Protein AF-A0AAU3KIN6-F1 (afdb_monomer_lite)

Sequence (83 aa):
MLLDRSGSMQSIKTDTEGGFDAYIDQQREVPKRIEVTLAQFDTEYELVYANRPLAQVPPLRLRAPGHDSAVRRGGAIDHRCGE

Structure (mmCIF, N/CA/C/O backbone):
data_AF-A0AAU3KIN6-F1
#
_entry.id   AF-A0AAU3KIN6-F1
#
loop_
_atom_site.group_PDB
_atom_site.id
_atom_site.type_symbol
_atom_site.label_atom_id
_atom_site.label_alt_id
_atom_site.label_comp_id
_atom_site.label_asym_id
_atom_site.label_entity_id
_atom_site.label_seq_id
_atom_site.pdbx_PDB_ins_code
_atom_site.Cartn_x
_atom_site.Cartn_y
_atom_site.Cartn_z
_atom_site.occupancy
_atom_site.B_iso_or_equiv
_atom_site.auth_seq_id
_atom_site.auth_comp_id
_atom_site.auth_asym_id
_atom_site.auth_atom_id
_atom_site.pdbx_PDB_model_num
ATOM 1 N N . MET A 1 1 ? -4.843 4.847 -2.604 1.00 86.88 1 MET A N 1
ATOM 2 C CA . MET A 1 1 ? -3.377 4.833 -2.430 1.00 86.88 1 MET A CA 1
ATOM 3 C C . MET A 1 1 ? -2.730 4.566 -3.776 1.00 86.88 1 MET A C 1
ATOM 5 O O . MET A 1 1 ? -3.252 3.750 -4.528 1.00 86.88 1 MET A O 1
ATOM 9 N N . LEU A 1 2 ? -1.646 5.271 -4.084 1.00 89.56 2 LEU A N 1
ATOM 10 C CA . LEU A 1 2 ? -0.868 5.104 -5.310 1.00 89.56 2 LEU A CA 1
ATOM 11 C C . LEU A 1 2 ? 0.569 4.777 -4.897 1.00 89.56 2 LEU A C 1
ATOM 13 O O . LEU A 1 2 ? 1.149 5.542 -4.132 1.00 89.56 2 LEU A O 1
ATOM 17 N N . LEU A 1 3 ? 1.102 3.641 -5.341 1.00 89.19 3 LEU A N 1
ATOM 18 C CA . LEU A 1 3 ? 2.424 3.153 -4.948 1.00 89.19 3 LEU A CA 1
ATOM 19 C C . LEU A 1 3 ? 3.343 3.028 -6.157 1.00 89.19 3 LEU A C 1
ATOM 21 O O . LEU A 1 3 ? 2.968 2.426 -7.160 1.00 89.19 3 LEU A O 1
ATOM 25 N N . ASP A 1 4 ? 4.554 3.559 -6.032 1.00 85.19 4 ASP A N 1
ATOM 26 C CA . ASP A 1 4 ? 5.616 3.316 -7.002 1.00 85.19 4 ASP A CA 1
ATOM 27 C C . ASP A 1 4 ? 6.179 1.901 -6.793 1.00 85.19 4 ASP A C 1
ATOM 29 O O . ASP A 1 4 ? 6.405 1.473 -5.658 1.00 85.19 4 ASP A O 1
ATOM 33 N N . ARG A 1 5 ? 6.382 1.159 -7.884 1.00 81.81 5 ARG A N 1
ATOM 34 C CA . ARG A 1 5 ? 7.045 -0.156 -7.876 1.00 81.81 5 ARG A CA 1
ATOM 35 C C . ARG A 1 5 ? 8.349 -0.150 -8.673 1.00 81.81 5 ARG A C 1
ATOM 37 O O . ARG A 1 5 ? 8.844 -1.213 -9.044 1.00 81.81 5 ARG A O 1
ATOM 44 N N . SER A 1 6 ? 8.903 1.026 -8.971 1.00 79.19 6 SER A N 1
ATOM 45 C CA . SER A 1 6 ? 10.136 1.134 -9.741 1.00 79.19 6 SER A CA 1
ATOM 46 C C . SER A 1 6 ? 11.323 0.538 -8.972 1.00 79.19 6 SER A C 1
ATOM 48 O O . SER A 1 6 ? 11.276 0.303 -7.763 1.00 79.19 6 SER A O 1
ATOM 50 N N . GLY A 1 7 ? 12.425 0.267 -9.674 1.00 74.75 7 GLY A N 1
ATOM 51 C CA . GLY A 1 7 ? 13.605 -0.367 -9.075 1.00 74.75 7 GLY A CA 1
ATOM 52 C C . GLY A 1 7 ? 14.196 0.397 -7.879 1.00 74.75 7 GLY A C 1
ATOM 53 O O . GLY A 1 7 ? 14.826 -0.221 -7.025 1.00 74.75 7 GLY A O 1
ATOM 54 N N . SER A 1 8 ? 13.960 1.709 -7.771 1.00 74.06 8 SER A N 1
ATOM 55 C CA . SER A 1 8 ? 14.407 2.528 -6.635 1.00 74.06 8 SER A CA 1
ATOM 56 C C . SER A 1 8 ? 13.671 2.194 -5.330 1.00 74.06 8 SER A C 1
ATOM 58 O O . SER A 1 8 ? 14.252 2.321 -4.252 1.00 74.06 8 SER A O 1
ATOM 60 N N . MET A 1 9 ? 12.437 1.687 -5.414 1.00 81.06 9 MET A N 1
ATOM 61 C CA . MET A 1 9 ? 11.625 1.302 -4.256 1.00 81.06 9 MET A CA 1
ATOM 62 C C .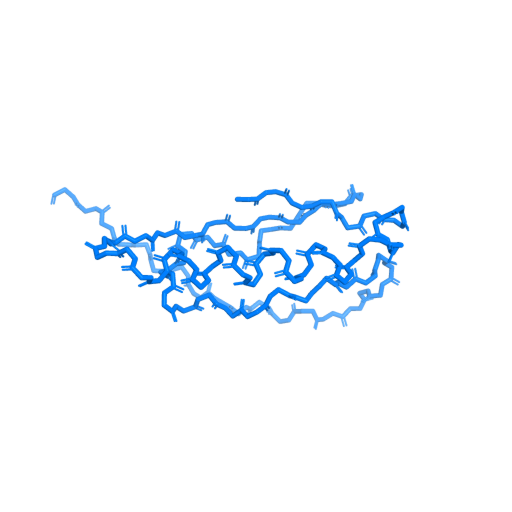 MET A 1 9 ? 12.090 0.002 -3.597 1.00 81.06 9 MET A C 1
ATOM 64 O O . MET A 1 9 ? 11.681 -0.287 -2.476 1.00 81.06 9 MET A O 1
ATOM 68 N N . GLN A 1 10 ? 12.966 -0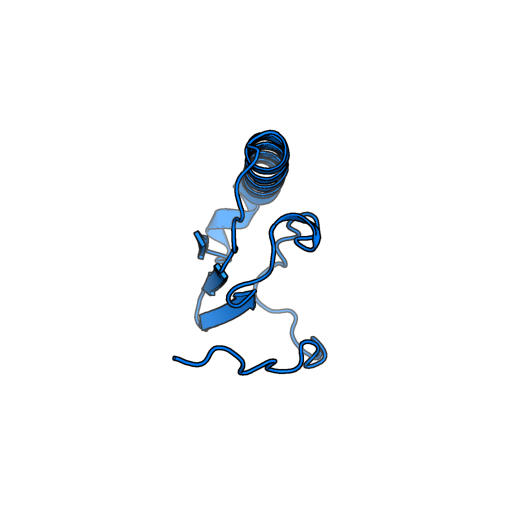.781 -4.239 1.00 75.88 10 GLN A N 1
ATOM 69 C CA . GLN A 1 10 ? 13.443 -2.062 -3.698 1.00 75.88 10 GLN A CA 1
ATOM 70 C C . GLN A 1 10 ? 14.063 -1.921 -2.306 1.00 75.88 10 GLN A C 1
ATOM 72 O O . GLN A 1 10 ? 13.786 -2.730 -1.422 1.00 75.88 10 GLN A O 1
ATOM 77 N N . SER A 1 11 ? 14.852 -0.867 -2.091 1.00 82.00 11 SER A N 1
ATOM 78 C CA . SER A 1 11 ? 15.538 -0.622 -0.819 1.00 82.00 11 SER A CA 1
ATOM 79 C C . SER A 1 11 ? 14.585 -0.276 0.329 1.00 82.00 11 SER A C 1
ATOM 81 O O . SER A 1 11 ? 14.942 -0.476 1.486 1.00 82.00 11 SER A O 1
ATOM 83 N N . ILE A 1 12 ? 13.380 0.223 0.025 1.00 84.31 12 ILE A N 1
ATOM 84 C CA . ILE A 1 12 ? 12.363 0.626 1.015 1.00 84.31 12 ILE A CA 1
ATOM 85 C C . ILE A 1 12 ? 11.088 -0.217 0.931 1.00 84.31 12 ILE A C 1
ATOM 87 O O . ILE A 1 12 ? 10.060 0.115 1.524 1.00 84.31 12 ILE A O 1
ATOM 91 N N . LYS A 1 13 ? 11.150 -1.329 0.196 1.00 85.94 13 LY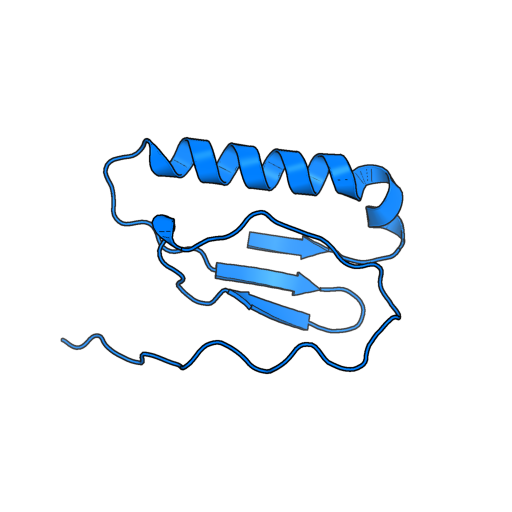S A N 1
ATOM 92 C CA . LYS A 1 13 ? 10.017 -2.213 -0.050 1.00 85.94 13 LYS A CA 1
ATOM 93 C C . LYS A 1 13 ? 9.384 -2.687 1.255 1.00 85.94 13 LYS A C 1
ATOM 95 O O . LYS A 1 13 ? 8.188 -2.511 1.451 1.00 85.94 13 LYS A O 1
ATOM 100 N N . THR A 1 14 ? 10.191 -3.273 2.135 1.00 87.38 14 THR A N 1
ATOM 101 C CA . THR A 1 14 ? 9.719 -3.857 3.398 1.00 87.38 14 THR A CA 1
ATOM 102 C C . THR A 1 14 ? 9.094 -2.804 4.307 1.00 87.38 14 THR A C 1
ATOM 104 O O . THR A 1 14 ? 8.085 -3.073 4.950 1.00 87.38 14 THR A O 1
ATOM 107 N N . ASP A 1 15 ? 9.669 -1.599 4.335 1.00 89.12 15 ASP A N 1
ATOM 108 C CA . ASP A 1 15 ? 9.130 -0.473 5.101 1.00 89.12 15 ASP A CA 1
ATOM 109 C C . ASP A 1 15 ? 7.770 -0.027 4.546 1.00 89.12 15 ASP A C 1
ATOM 111 O O . ASP A 1 15 ? 6.809 0.136 5.292 1.00 89.12 15 ASP A O 1
ATOM 115 N N . THR A 1 16 ? 7.644 0.040 3.217 1.00 90.56 16 THR A N 1
ATOM 116 C CA . THR A 1 16 ? 6.383 0.378 2.540 1.00 90.56 16 THR A CA 1
ATOM 117 C C . THR A 1 16 ? 5.298 -0.675 2.788 1.00 90.56 16 THR A C 1
ATOM 119 O O . THR A 1 16 ? 4.151 -0.327 3.068 1.00 90.56 16 THR A O 1
ATOM 122 N N . GLU A 1 17 ? 5.644 -1.964 2.705 1.00 91.75 17 GLU A N 1
ATOM 123 C CA . GLU A 1 17 ? 4.733 -3.078 3.008 1.00 91.75 17 GLU A CA 1
ATOM 124 C C . GLU A 1 17 ? 4.275 -3.034 4.470 1.00 91.75 17 GLU A C 1
ATOM 126 O O . GLU A 1 17 ? 3.075 -3.067 4.739 1.00 91.75 17 GLU A O 1
ATOM 131 N N . GLY A 1 18 ? 5.213 -2.882 5.410 1.00 93.38 18 GLY A N 1
ATOM 132 C CA . GLY A 1 18 ? 4.907 -2.798 6.837 1.00 93.38 18 GLY A CA 1
ATOM 133 C C . GLY A 1 18 ? 4.071 -1.570 7.199 1.00 93.38 18 GLY A C 1
ATOM 134 O O . GLY A 1 18 ? 3.113 -1.681 7.962 1.00 93.38 18 GLY A O 1
ATOM 135 N N . GLY A 1 19 ? 4.384 -0.410 6.618 1.00 93.88 19 GLY A N 1
ATOM 136 C CA . GLY A 1 19 ? 3.631 0.825 6.819 1.00 93.88 19 GLY A CA 1
ATOM 137 C C . GLY A 1 19 ? 2.205 0.742 6.273 1.00 93.88 19 GLY A C 1
ATOM 138 O O . GLY A 1 19 ? 1.269 1.199 6.930 1.00 93.88 19 GLY A O 1
ATOM 139 N N . PHE A 1 20 ? 2.017 0.114 5.107 1.00 94.12 20 PHE A N 1
ATOM 140 C CA . PHE A 1 20 ? 0.683 -0.147 4.568 1.00 94.12 20 PHE A CA 1
ATOM 141 C C . PHE A 1 20 ? -0.113 -1.083 5.480 1.00 94.12 20 PHE A C 1
ATOM 143 O O . PHE A 1 20 ? -1.248 -0.759 5.828 1.00 94.12 20 PHE A O 1
ATOM 150 N N . ASP A 1 21 ? 0.474 -2.214 5.877 1.00 93.81 21 ASP A N 1
ATOM 151 C CA . ASP A 1 21 ? -0.202 -3.214 6.709 1.00 93.81 21 ASP A CA 1
ATOM 152 C C . ASP A 1 21 ? -0.631 -2.587 8.051 1.00 93.81 21 ASP A C 1
ATOM 154 O O . ASP A 1 21 ? -1.804 -2.656 8.422 1.00 93.81 21 ASP A O 1
ATOM 158 N N . ALA A 1 22 ? 0.269 -1.844 8.707 1.00 95.50 22 ALA A N 1
ATOM 159 C CA . ALA A 1 22 ? -0.031 -1.126 9.945 1.00 95.50 22 ALA A CA 1
ATOM 160 C C . ALA A 1 22 ? -1.135 -0.068 9.774 1.00 95.50 22 ALA A C 1
ATOM 162 O O . ALA A 1 22 ? -2.004 0.069 10.637 1.00 95.50 22 ALA A O 1
ATOM 163 N N . TYR A 1 23 ? -1.133 0.676 8.664 1.00 94.62 23 TYR A N 1
ATOM 164 C CA . TYR A 1 23 ? -2.179 1.658 8.383 1.00 94.62 23 TYR A CA 1
ATOM 165 C C . TYR A 1 23 ? -3.546 0.995 8.184 1.00 94.62 23 TYR A C 1
ATOM 167 O O . TYR A 1 23 ? -4.544 1.472 8.726 1.00 94.62 23 TYR A O 1
ATOM 175 N N . ILE A 1 24 ? -3.602 -0.115 7.442 1.00 94.62 24 ILE A N 1
ATOM 176 C CA . ILE A 1 24 ? -4.837 -0.877 7.238 1.00 94.62 24 ILE A CA 1
ATOM 177 C C . ILE A 1 24 ? -5.383 -1.390 8.569 1.00 94.62 24 ILE A C 1
ATOM 179 O O . ILE A 1 24 ? -6.585 -1.260 8.794 1.00 94.62 24 ILE A O 1
ATOM 183 N N . ASP A 1 25 ? -4.536 -1.916 9.456 1.00 94.56 25 ASP A N 1
ATOM 184 C CA . ASP A 1 25 ? -4.963 -2.353 10.789 1.00 94.56 25 ASP A CA 1
ATOM 185 C C . ASP A 1 25 ? -5.530 -1.202 11.629 1.00 94.56 25 ASP A C 1
ATOM 187 O O . ASP A 1 25 ? -6.638 -1.327 12.149 1.00 94.56 25 ASP A O 1
ATOM 191 N N . GLN A 1 26 ? -4.874 -0.039 11.655 1.00 94.94 26 GLN A N 1
ATOM 192 C CA . GLN A 1 26 ? -5.407 1.147 12.344 1.00 94.94 26 GLN A CA 1
ATOM 193 C C . GLN A 1 26 ? -6.782 1.565 11.807 1.00 94.94 26 GLN A C 1
ATOM 195 O O . GLN A 1 26 ? -7.667 1.960 12.565 1.00 94.94 26 GLN A O 1
ATOM 200 N N . GLN A 1 27 ? -6.995 1.480 10.489 1.00 94.62 27 GLN A N 1
ATOM 201 C CA . GLN A 1 27 ? -8.298 1.812 9.912 1.00 94.62 27 GLN A CA 1
ATOM 202 C C . GLN A 1 27 ? -9.382 0.788 10.286 1.00 94.62 27 GLN A C 1
ATOM 204 O O . GLN A 1 27 ? -10.557 1.151 10.314 1.00 94.62 27 GLN A O 1
ATOM 209 N N . ARG A 1 28 ? -9.028 -0.474 10.581 1.00 92.12 28 ARG A N 1
ATOM 210 C CA . ARG A 1 28 ? -10.005 -1.516 10.962 1.00 92.12 28 ARG A CA 1
ATOM 211 C C . ARG A 1 28 ? -10.625 -1.254 12.328 1.00 92.12 28 ARG A C 1
ATOM 213 O O . ARG A 1 28 ? -11.750 -1.682 12.568 1.00 92.12 28 ARG A O 1
ATOM 220 N N . GLU A 1 29 ? -9.913 -0.549 13.198 1.00 93.81 29 GLU A N 1
ATOM 221 C CA . GLU A 1 29 ? -10.391 -0.175 14.532 1.00 93.81 29 GLU A CA 1
ATOM 222 C C . GLU A 1 29 ? -11.420 0.966 14.490 1.00 93.81 29 GLU A C 1
ATOM 224 O O . GLU A 1 29 ? -12.183 1.164 15.437 1.00 93.81 29 GLU A O 1
ATOM 229 N N . VAL A 1 30 ? -11.482 1.715 13.384 1.00 92.62 30 VAL A N 1
ATOM 230 C CA . VAL A 1 30 ? -12.443 2.805 13.211 1.00 92.62 30 VAL A CA 1
ATOM 231 C C . VAL A 1 30 ? -13.814 2.217 12.845 1.00 92.62 30 VAL A C 1
ATOM 233 O O . VAL A 1 30 ? -13.938 1.571 11.803 1.00 92.62 30 VAL A O 1
ATOM 236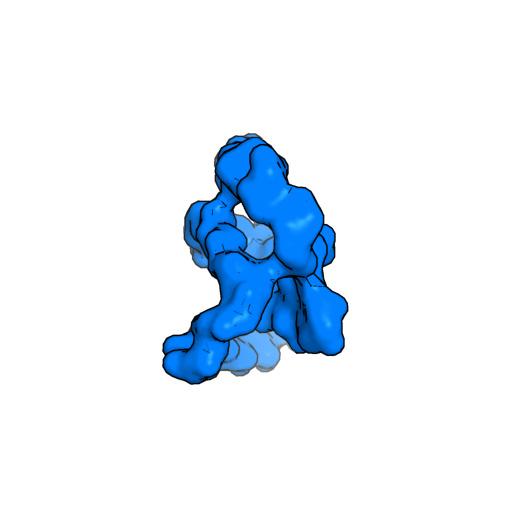 N N . PRO A 1 31 ? -14.890 2.477 13.618 1.00 87.69 31 PRO A N 1
ATOM 237 C CA . PRO A 1 31 ? -16.223 1.928 13.359 1.00 87.69 31 PRO A CA 1
ATOM 238 C C . PRO A 1 31 ? -16.930 2.690 12.224 1.00 87.69 31 PRO A C 1
ATOM 240 O O . PRO A 1 31 ? -17.939 3.368 12.425 1.00 87.69 31 PRO A O 1
ATOM 243 N N . LYS A 1 32 ? -16.368 2.629 11.015 1.00 92.06 32 LYS A N 1
ATOM 244 C CA . LYS A 1 32 ? -16.892 3.253 9.796 1.00 92.06 32 LYS A CA 1
ATOM 245 C C . LYS A 1 32 ? -16.749 2.300 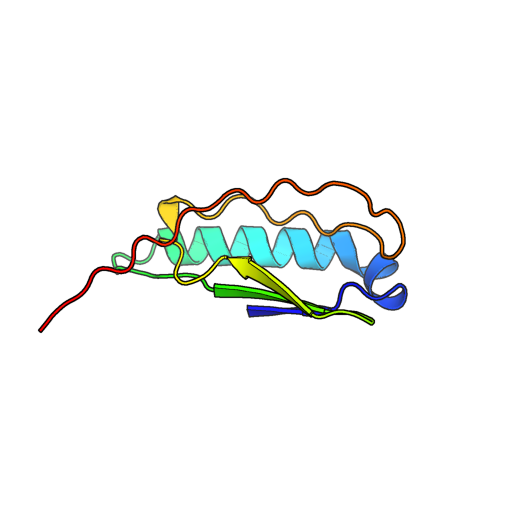8.617 1.00 92.06 32 LYS A C 1
ATOM 247 O O . LYS A 1 32 ? -15.840 1.477 8.563 1.00 92.06 32 LYS A O 1
ATOM 252 N N . ARG A 1 33 ? -17.630 2.448 7.627 1.00 91.31 33 ARG A N 1
ATOM 253 C CA . ARG A 1 33 ? -17.458 1.782 6.334 1.00 91.31 33 ARG A CA 1
ATOM 254 C C . ARG A 1 33 ? -16.342 2.490 5.569 1.00 91.31 33 ARG A C 1
ATOM 256 O O . ARG A 1 33 ? -16.479 3.661 5.230 1.00 91.31 33 ARG A O 1
ATOM 263 N N . ILE A 1 34 ? -15.252 1.770 5.324 1.00 93.88 34 ILE A N 1
ATOM 264 C CA . ILE A 1 34 ? -14.081 2.259 4.596 1.00 93.88 34 ILE A CA 1
ATOM 265 C C . ILE A 1 34 ? -13.872 1.371 3.372 1.00 93.88 34 ILE A C 1
ATOM 267 O O . ILE A 1 34 ? -13.914 0.140 3.463 1.00 93.88 34 ILE A O 1
ATOM 271 N N . GLU A 1 35 ? -13.633 2.011 2.233 1.00 95.56 35 GLU A N 1
ATOM 272 C CA . GLU A 1 35 ? -13.297 1.361 0.972 1.00 95.56 35 GLU A CA 1
ATOM 273 C C . GLU A 1 35 ? -11.900 1.800 0.535 1.00 95.56 35 GLU A C 1
ATOM 275 O O . GLU A 1 35 ? -11.514 2.961 0.674 1.00 95.56 35 GLU A O 1
ATOM 280 N N . VAL A 1 36 ? -11.122 0.844 0.036 1.00 94.12 36 VAL A N 1
ATOM 281 C CA . VAL A 1 36 ? -9.720 1.022 -0.319 1.00 94.12 36 VAL A CA 1
ATOM 282 C C . VAL A 1 36 ? -9.551 0.796 -1.812 1.00 94.12 36 VAL A C 1
ATOM 284 O O . VAL A 1 36 ? -9.842 -0.275 -2.348 1.00 94.12 36 VAL A O 1
ATOM 287 N N . THR A 1 37 ? -9.013 1.816 -2.467 1.00 93.88 37 THR A N 1
ATOM 288 C CA . THR A 1 37 ? -8.534 1.746 -3.845 1.00 93.88 37 THR A CA 1
ATOM 289 C C . THR A 1 37 ? -7.016 1.830 -3.817 1.00 93.88 37 THR A C 1
ATOM 291 O O . THR A 1 37 ? -6.455 2.760 -3.230 1.00 93.88 37 THR A O 1
ATOM 294 N N . LEU A 1 38 ? -6.346 0.854 -4.423 1.00 93.94 38 LEU A N 1
ATOM 295 C CA . LEU A 1 38 ? -4.890 0.770 -4.493 1.00 93.94 38 LEU A CA 1
ATOM 296 C C . LEU A 1 38 ? -4.476 0.632 -5.951 1.00 93.94 38 LEU A C 1
ATOM 298 O O . LEU A 1 38 ? -4.923 -0.292 -6.624 1.00 93.94 38 LEU A O 1
ATOM 302 N N . ALA A 1 39 ? -3.590 1.510 -6.399 1.00 91.00 39 ALA A N 1
ATOM 303 C CA . ALA A 1 39 ? -2.925 1.401 -7.684 1.00 91.00 39 ALA A CA 1
ATOM 304 C C . ALA A 1 39 ? -1.410 1.339 -7.492 1.00 91.00 39 ALA A C 1
ATOM 306 O O . ALA A 1 39 ? -0.870 1.966 -6.579 1.00 91.00 39 ALA A O 1
ATOM 307 N N . GLN A 1 40 ? -0.744 0.584 -8.355 1.00 89.88 40 GLN A N 1
ATOM 308 C CA . GLN A 1 40 ? 0.706 0.503 -8.452 1.00 89.88 40 GLN A CA 1
ATOM 309 C C . GLN A 1 40 ? 1.147 1.055 -9.806 1.00 89.88 40 GLN A C 1
ATOM 311 O O . GLN A 1 40 ? 0.427 0.903 -10.793 1.00 89.88 40 GLN A O 1
ATOM 316 N N . PHE A 1 41 ? 2.306 1.705 -9.860 1.00 87.56 41 PHE A N 1
ATOM 317 C CA . PHE A 1 41 ? 2.841 2.226 -11.111 1.00 87.56 41 PHE A CA 1
ATOM 318 C C . PHE A 1 41 ? 4.361 2.082 -11.207 1.00 87.56 41 PHE A C 1
ATOM 320 O O . PHE A 1 41 ? 5.075 2.158 -10.210 1.00 87.56 41 PHE A O 1
ATOM 327 N N . ASP A 1 42 ? 4.841 1.870 -12.425 1.00 84.31 42 ASP A N 1
ATOM 328 C CA . ASP A 1 42 ? 6.235 2.034 -12.835 1.00 84.31 42 ASP A CA 1
ATOM 329 C C . ASP A 1 42 ? 6.284 2.603 -14.264 1.00 84.31 42 ASP A C 1
ATOM 331 O O . ASP A 1 42 ? 5.949 3.765 -14.479 1.00 84.31 42 ASP A O 1
ATOM 335 N N . THR A 1 43 ? 6.661 1.790 -15.253 1.00 84.81 43 THR A N 1
ATOM 336 C CA . THR A 1 43 ? 6.435 2.061 -16.678 1.00 84.81 43 THR A CA 1
ATOM 337 C C . THR A 1 43 ? 4.971 1.837 -17.059 1.00 84.81 43 THR A C 1
ATOM 339 O O . THR A 1 43 ? 4.478 2.461 -17.995 1.00 84.81 43 THR A O 1
ATOM 342 N N . GLU A 1 44 ? 4.264 0.983 -16.318 1.00 81.00 44 GLU A N 1
ATOM 343 C CA . GLU A 1 44 ? 2.848 0.694 -16.513 1.00 81.00 44 GLU A CA 1
ATOM 344 C C . GLU A 1 44 ? 2.046 1.038 -15.258 1.00 81.00 44 GLU A C 1
ATOM 346 O O . GLU A 1 44 ? 2.562 1.027 -14.141 1.00 81.00 44 GLU A O 1
ATOM 351 N N . TYR A 1 45 ? 0.764 1.345 -15.449 1.00 86.06 45 TYR A N 1
ATOM 352 C CA . TYR A 1 45 ? -0.182 1.605 -14.368 1.00 86.06 45 TYR A CA 1
ATOM 353 C C . TYR A 1 45 ? -1.084 0.389 -14.154 1.00 86.06 45 TYR A C 1
ATOM 355 O O . TYR A 1 45 ? -1.715 -0.097 -15.093 1.00 86.06 45 TYR A O 1
ATOM 363 N N . GLU A 1 46 ? -1.203 -0.060 -12.908 1.00 86.75 46 GLU A N 1
ATOM 364 C CA . GLU A 1 46 ? -2.013 -1.213 -12.523 1.00 86.75 46 GLU A CA 1
ATOM 365 C C . GLU A 1 46 ? -2.948 -0.863 -11.362 1.00 86.75 46 GLU A C 1
ATOM 367 O O . GLU A 1 46 ? -2.513 -0.447 -10.287 1.00 86.75 46 GLU A O 1
ATOM 372 N N . LEU A 1 47 ? -4.252 -1.083 -11.550 1.00 89.81 47 LEU A N 1
ATOM 373 C CA . LEU A 1 47 ? -5.234 -0.979 -10.474 1.00 89.81 47 LEU A CA 1
ATOM 374 C C . LEU A 1 47 ? -5.347 -2.324 -9.743 1.00 89.81 47 LEU A C 1
ATOM 376 O O . LEU A 1 47 ? -5.861 -3.295 -10.289 1.00 89.81 47 LEU A O 1
ATOM 380 N N . VAL A 1 48 ? -4.886 -2.362 -8.494 1.00 89.75 48 VAL A N 1
ATOM 381 C CA . VAL A 1 48 ? -4.797 -3.571 -7.658 1.00 89.75 48 VAL A CA 1
ATOM 382 C C . VAL A 1 48 ? -6.109 -3.822 -6.920 1.00 89.75 48 VAL A C 1
ATOM 384 O O . VAL A 1 48 ? -6.630 -4.935 -6.915 1.00 89.75 48 VAL A O 1
ATOM 387 N N . TYR A 1 49 ? -6.655 -2.774 -6.298 1.00 90.81 49 TYR A N 1
ATOM 388 C CA . TYR A 1 49 ? -7.962 -2.784 -5.644 1.00 90.81 49 TYR A CA 1
ATOM 389 C C . TYR A 1 49 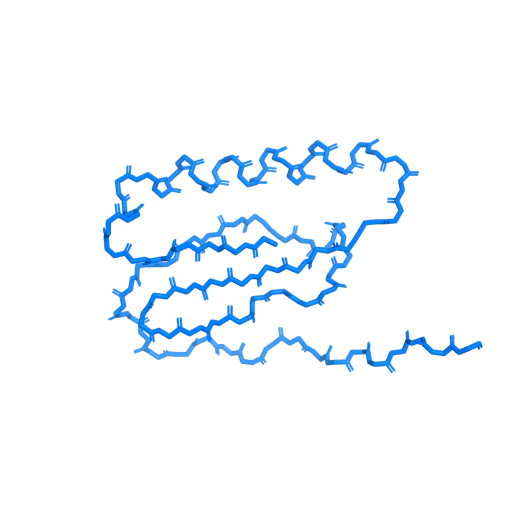? -8.780 -1.606 -6.153 1.00 90.81 49 TYR A C 1
ATOM 391 O O . TYR A 1 49 ? -8.264 -0.492 -6.236 1.00 90.81 49 TYR A O 1
ATOM 399 N N . ALA A 1 50 ? -10.062 -1.840 -6.409 1.00 92.88 50 ALA A N 1
ATOM 400 C CA . ALA A 1 50 ? -11.036 -0.800 -6.702 1.00 92.88 50 ALA A CA 1
ATOM 401 C C . ALA A 1 50 ? -12.167 -0.891 -5.674 1.00 92.88 50 ALA A C 1
ATOM 403 O O . ALA A 1 50 ? -12.831 -1.924 -5.605 1.00 92.88 50 ALA A O 1
ATOM 404 N N . ASN A 1 51 ? -12.350 0.164 -4.871 1.00 93.56 51 ASN A N 1
ATOM 405 C CA . ASN A 1 51 ? -13.422 0.292 -3.874 1.00 93.56 51 ASN A CA 1
ATOM 406 C C . ASN A 1 51 ? -13.581 -0.949 -2.979 1.00 93.56 51 ASN A C 1
ATOM 408 O O . ASN A 1 51 ? -14.685 -1.386 -2.659 1.00 93.56 51 ASN A O 1
ATOM 412 N N . ARG A 1 52 ? -12.463 -1.572 -2.596 1.00 93.38 52 ARG A N 1
ATOM 413 C CA . ARG A 1 52 ? -12.500 -2.825 -1.847 1.00 93.38 52 ARG A CA 1
ATOM 414 C C . ARG A 1 52 ? -12.845 -2.538 -0.388 1.00 93.38 52 ARG A C 1
ATOM 416 O O . ARG A 1 52 ? -12.156 -1.718 0.217 1.00 93.38 52 ARG A O 1
ATOM 423 N N . PRO A 1 53 ? -13.828 -3.219 0.221 1.00 95.19 53 PRO A N 1
ATOM 424 C CA . PRO A 1 53 ? -14.098 -3.056 1.644 1.00 95.19 53 PRO A CA 1
ATOM 425 C C . PRO A 1 53 ? -12.840 -3.331 2.469 1.00 95.19 53 PRO A C 1
ATOM 427 O O . PRO A 1 53 ? -12.166 -4.336 2.234 1.00 95.19 53 PRO A O 1
ATOM 430 N N . LEU A 1 54 ? -12.547 -2.475 3.451 1.00 93.38 54 LEU A N 1
ATOM 431 C CA . LEU A 1 54 ? -11.329 -2.555 4.265 1.00 93.38 54 LEU A CA 1
ATOM 432 C C . LEU A 1 54 ? -11.104 -3.946 4.885 1.00 93.38 54 LEU A C 1
ATOM 434 O O . LEU A 1 54 ? -9.985 -4.454 4.888 1.00 93.38 54 LEU A O 1
ATOM 438 N N . ALA A 1 55 ? -12.179 -4.604 5.330 1.00 92.00 55 ALA A N 1
ATOM 439 C CA . ALA A 1 55 ? -12.139 -5.953 5.901 1.00 92.00 55 ALA A CA 1
ATOM 440 C C . ALA A 1 55 ? -11.607 -7.027 4.931 1.00 92.00 55 ALA A C 1
ATOM 442 O O . ALA A 1 55 ? -11.144 -8.079 5.364 1.00 92.00 55 ALA A O 1
ATOM 443 N N . GLN A 1 56 ? -11.672 -6.772 3.623 1.00 92.81 56 GLN A N 1
ATOM 444 C CA . GLN A 1 56 ? -11.236 -7.688 2.570 1.00 92.81 56 GLN A CA 1
ATOM 445 C C . GLN A 1 56 ? -9.881 -7.303 1.966 1.00 92.81 56 GLN A C 1
ATOM 447 O O . GLN A 1 56 ? -9.452 -7.942 1.005 1.00 92.81 56 GLN A O 1
ATOM 452 N N . VAL A 1 57 ? -9.224 -6.253 2.467 1.00 92.75 57 VAL A N 1
ATOM 453 C CA . VAL A 1 57 ? -7.903 -5.830 1.990 1.00 92.75 57 VAL A CA 1
ATOM 454 C C . VAL A 1 57 ? -6.845 -6.778 2.562 1.00 92.75 57 VAL A C 1
ATOM 456 O O . VAL A 1 57 ? -6.708 -6.847 3.786 1.00 92.75 57 VAL A O 1
ATOM 459 N N . PRO A 1 58 ? -6.116 -7.535 1.721 1.00 92.06 58 PRO A N 1
ATOM 460 C CA . PRO A 1 58 ? -5.037 -8.391 2.192 1.00 92.06 58 PRO A CA 1
ATOM 461 C C . PRO A 1 58 ? -3.755 -7.571 2.433 1.00 92.06 58 PRO A C 1
ATOM 463 O O . PRO A 1 58 ? -3.653 -6.443 1.937 1.00 92.06 58 PRO A O 1
ATOM 466 N N . PRO A 1 59 ? -2.764 -8.148 3.139 1.00 89.81 59 PRO A N 1
ATOM 467 C CA . PRO A 1 59 ? -1.453 -7.530 3.314 1.00 89.81 59 PRO A CA 1
ATOM 468 C C . PRO A 1 59 ? -0.805 -7.131 1.982 1.00 89.81 59 PRO A C 1
ATOM 470 O O . PRO A 1 59 ? -0.906 -7.868 0.992 1.00 89.81 59 PRO A O 1
ATOM 473 N N . LEU A 1 60 ? -0.120 -5.988 1.948 1.00 89.12 60 LEU A N 1
ATOM 474 C CA . LEU A 1 60 ? 0.560 -5.515 0.745 1.00 89.12 60 LEU A CA 1
ATOM 475 C C . LEU A 1 60 ? 1.818 -6.338 0.487 1.00 89.12 60 LEU A C 1
ATOM 477 O O . LEU A 1 60 ? 2.672 -6.494 1.356 1.00 89.12 60 LEU A O 1
ATOM 481 N N . ARG A 1 61 ? 1.954 -6.835 -0.743 1.00 87.50 61 ARG A N 1
ATOM 482 C CA . ARG A 1 61 ? 3.176 -7.481 -1.225 1.00 87.50 61 ARG A CA 1
ATOM 483 C C . ARG A 1 61 ? 3.584 -6.855 -2.551 1.00 87.50 61 ARG A C 1
ATOM 485 O O . ARG A 1 61 ? 2.973 -7.131 -3.583 1.00 87.50 61 ARG A O 1
ATOM 492 N N . LEU A 1 62 ? 4.601 -6.003 -2.513 1.00 80.94 62 LEU A N 1
ATOM 493 C CA . LEU A 1 62 ? 5.179 -5.359 -3.685 1.00 80.94 62 LEU A CA 1
ATOM 494 C C . LEU A 1 62 ? 6.010 -6.390 -4.457 1.00 80.94 62 LEU A C 1
ATOM 496 O O . LEU A 1 62 ? 6.827 -7.127 -3.896 1.00 80.94 62 LEU A O 1
ATOM 500 N N . ARG A 1 63 ? 5.801 -6.477 -5.768 1.00 71.44 63 ARG A N 1
ATOM 501 C CA . ARG A 1 63 ? 6.623 -7.315 -6.651 1.00 71.44 63 ARG A CA 1
ATOM 502 C C . ARG A 1 63 ? 7.696 -6.455 -7.304 1.00 71.44 63 ARG A C 1
ATOM 504 O O . ARG A 1 63 ? 7.493 -5.266 -7.512 1.00 71.44 63 ARG A O 1
ATOM 511 N N . ALA A 1 64 ? 8.844 -7.059 -7.598 1.00 61.84 64 ALA A N 1
ATOM 512 C CA . ALA A 1 64 ? 9.892 -6.370 -8.335 1.00 61.84 64 ALA A CA 1
ATOM 513 C C . ALA A 1 64 ? 9.441 -6.092 -9.782 1.00 61.84 64 ALA A C 1
ATOM 515 O O . ALA A 1 64 ? 8.772 -6.951 -10.366 1.00 61.84 64 ALA A O 1
ATOM 516 N N . PRO A 1 65 ? 9.812 -4.941 -10.368 1.00 55.22 65 PRO A N 1
ATOM 517 C CA . PRO A 1 65 ? 9.512 -4.654 -11.763 1.00 55.22 65 PRO A CA 1
ATOM 518 C C . PRO A 1 65 ? 10.279 -5.630 -12.672 1.00 55.22 65 PRO A C 1
ATOM 520 O O . PRO A 1 65 ? 11.451 -5.919 -12.428 1.00 55.22 65 PRO A O 1
ATOM 523 N N . GLY A 1 66 ? 9.611 -6.155 -13.708 1.00 57.47 66 GLY A N 1
ATOM 524 C CA . GLY A 1 66 ? 10.233 -6.999 -14.742 1.00 57.47 66 GLY A CA 1
ATOM 525 C C . GLY A 1 66 ? 10.042 -8.520 -14.629 1.00 57.47 66 GLY A C 1
ATOM 526 O O . GLY A 1 66 ? 10.786 -9.260 -15.267 1.00 57.47 66 GLY A O 1
ATOM 527 N N . HIS A 1 67 ? 9.066 -9.015 -13.862 1.00 50.78 67 HIS A N 1
ATOM 528 C CA . HIS A 1 67 ? 8.706 -10.442 -13.870 1.00 50.78 67 HIS A CA 1
ATOM 529 C C . HIS A 1 67 ? 7.196 -10.631 -14.084 1.00 50.78 67 HIS A C 1
ATOM 531 O O . HIS A 1 67 ? 6.482 -11.069 -13.185 1.00 50.78 67 HIS A O 1
ATOM 537 N N . ASP A 1 68 ? 6.699 -10.263 -15.264 1.00 50.31 68 ASP A N 1
ATOM 538 C CA . ASP A 1 68 ? 5.389 -10.711 -15.757 1.00 50.31 68 ASP A CA 1
ATOM 539 C C . ASP A 1 68 ? 5.658 -11.883 -16.724 1.00 50.31 68 ASP A C 1
ATOM 541 O O . ASP A 1 68 ? 6.566 -11.811 -17.545 1.00 50.31 68 ASP A O 1
ATOM 545 N N . SER A 1 69 ? 5.012 -13.043 -16.607 1.00 43.34 69 SER A N 1
ATOM 546 C CA . SER A 1 69 ? 3.593 -13.154 -16.931 1.00 43.34 69 SER A CA 1
ATOM 547 C C . SER A 1 69 ? 2.759 -13.955 -15.933 1.00 43.34 69 SER A C 1
ATOM 549 O O . SER A 1 69 ? 3.127 -15.061 -15.540 1.00 43.34 69 SER A O 1
ATOM 551 N N . ALA A 1 70 ? 1.565 -13.418 -15.663 1.00 48.09 70 ALA A N 1
ATOM 552 C CA . ALA A 1 70 ? 0.370 -14.056 -15.098 1.00 48.09 70 ALA A CA 1
ATOM 553 C C . ALA A 1 70 ? 0.026 -13.701 -13.640 1.00 48.09 70 ALA A C 1
ATOM 555 O O . ALA A 1 70 ? -0.052 -14.564 -12.762 1.00 48.09 70 ALA A O 1
ATOM 556 N N . VAL A 1 71 ? -0.371 -12.447 -13.410 1.00 49.03 71 VAL A N 1
ATOM 557 C CA . VAL A 1 71 ? -1.432 -12.172 -12.429 1.00 49.03 71 VAL A CA 1
ATOM 558 C C . VAL A 1 71 ? -2.787 -12.414 -13.097 1.00 49.03 71 VAL A C 1
ATOM 560 O O . VAL A 1 71 ? -3.194 -11.745 -14.046 1.00 49.03 71 VAL A O 1
ATOM 563 N N . ARG A 1 72 ? -3.484 -13.446 -12.612 1.00 43.25 72 ARG A N 1
ATOM 564 C CA . ARG A 1 72 ? -4.851 -13.779 -13.014 1.00 43.25 72 ARG A CA 1
ATOM 565 C C . ARG A 1 72 ? -5.764 -12.589 -12.726 1.00 43.25 72 ARG A C 1
ATOM 567 O O . ARG A 1 72 ? -5.845 -12.141 -11.585 1.00 43.25 72 ARG A O 1
ATOM 574 N N . ARG A 1 73 ? -6.507 -12.154 -13.747 1.00 49.41 73 ARG A N 1
ATOM 575 C CA . ARG A 1 73 ? -7.708 -11.321 -13.596 1.00 49.41 73 ARG A CA 1
ATOM 576 C C . ARG A 1 73 ? -8.612 -11.967 -12.544 1.00 49.41 73 ARG A C 1
ATOM 578 O O . ARG A 1 73 ? -9.174 -13.032 -12.786 1.00 49.41 73 ARG A O 1
ATOM 585 N N . GLY A 1 74 ? -8.709 -11.356 -11.370 1.00 45.59 74 GLY A N 1
ATOM 586 C CA . GLY A 1 74 ? -9.430 -11.918 -10.235 1.00 45.59 74 GLY A CA 1
ATOM 587 C C . GLY A 1 74 ? -10.034 -10.824 -9.370 1.00 45.59 74 GLY A C 1
ATOM 588 O O . GLY A 1 74 ? -9.455 -10.439 -8.363 1.00 45.59 74 GLY A O 1
ATOM 589 N N . GLY A 1 75 ? -11.209 -10.347 -9.771 1.00 38.34 75 GLY A N 1
ATOM 590 C CA . GLY A 1 75 ? -12.029 -9.429 -8.989 1.00 38.34 75 GLY A CA 1
ATOM 591 C C . GLY A 1 75 ? -13.182 -8.920 -9.836 1.00 38.34 75 GLY A C 1
ATOM 592 O O . GLY A 1 75 ? -13.036 -7.927 -10.538 1.00 38.34 75 GLY A O 1
ATOM 593 N N . ALA A 1 76 ? -14.290 -9.661 -9.833 1.00 43.78 76 ALA A N 1
ATOM 594 C CA . ALA A 1 76 ? -15.514 -9.280 -10.517 1.00 43.78 76 ALA A CA 1
ATOM 595 C C . ALA A 1 76 ? -15.952 -7.873 -10.087 1.00 43.78 76 ALA A C 1
ATOM 597 O O . ALA A 1 76 ? -16.001 -7.552 -8.901 1.00 43.78 76 ALA A O 1
ATOM 598 N N . ILE A 1 77 ? -16.271 -7.061 -11.086 1.00 54.28 77 ILE A N 1
ATOM 599 C CA . ILE A 1 77 ? -16.982 -5.798 -10.954 1.00 54.28 77 ILE A CA 1
ATOM 600 C C . ILE A 1 77 ? -18.365 -6.058 -10.331 1.00 54.28 77 ILE A C 1
ATOM 602 O O . ILE A 1 77 ? -19.286 -6.458 -11.038 1.00 54.28 77 ILE A O 1
ATOM 606 N N . ASP A 1 78 ? -18.546 -5.839 -9.025 1.00 49.47 78 ASP A N 1
ATOM 607 C CA . ASP A 1 78 ? -19.898 -5.608 -8.498 1.00 49.47 78 ASP A CA 1
ATOM 608 C C . ASP A 1 78 ? -20.212 -4.123 -8.656 1.00 49.47 78 ASP A C 1
ATOM 610 O O . ASP A 1 78 ? -19.899 -3.268 -7.830 1.00 49.47 78 ASP A O 1
ATOM 614 N N . HIS A 1 79 ? -20.760 -3.818 -9.825 1.00 46.12 79 HIS A N 1
ATOM 615 C CA . HIS A 1 79 ? -21.302 -2.519 -10.164 1.00 46.12 79 HIS A CA 1
ATOM 616 C C . HIS A 1 79 ? -22.678 -2.421 -9.494 1.00 46.12 79 HIS A C 1
ATOM 618 O O . HIS A 1 79 ? -23.698 -2.753 -10.101 1.00 46.12 79 HIS A O 1
ATOM 624 N N . ARG A 1 80 ? -22.724 -2.039 -8.212 1.00 55.91 80 ARG A N 1
ATOM 625 C CA . ARG A 1 80 ? -24.004 -1.782 -7.545 1.00 55.91 80 ARG A CA 1
ATOM 626 C C . ARG A 1 80 ? -23.914 -0.723 -6.445 1.00 55.91 80 ARG A C 1
ATOM 628 O O . ARG A 1 80 ? -23.533 -1.019 -5.321 1.00 55.91 80 ARG A O 1
ATOM 635 N N . CYS A 1 81 ? -24.309 0.502 -6.796 1.00 34.00 81 CYS A N 1
ATOM 636 C CA . CYS A 1 81 ? -25.291 1.349 -6.090 1.00 34.00 81 CYS A CA 1
ATOM 637 C C . CYS A 1 81 ? -25.436 2.641 -6.927 1.00 34.00 81 CYS A C 1
ATOM 639 O O . CYS A 1 81 ? -24.432 3.308 -7.147 1.00 34.00 81 CYS A O 1
ATOM 641 N N . GLY A 1 82 ? -26.569 3.018 -7.523 1.00 47.16 82 GLY A N 1
ATOM 642 C CA . GLY A 1 82 ? -27.959 2.761 -7.147 1.00 47.16 82 GLY A CA 1
ATOM 643 C C . GLY A 1 82 ? -28.455 3.906 -6.263 1.00 47.16 82 GLY A C 1
ATOM 644 O O . GLY A 1 82 ? -28.018 3.989 -5.117 1.00 47.16 82 GLY A O 1
ATOM 645 N N . GLU A 1 83 ? -29.282 4.772 -6.857 1.00 38.75 83 GLU A N 1
ATOM 646 C CA . GLU A 1 83 ? -30.041 5.889 -6.264 1.00 38.75 83 GLU A CA 1
ATOM 647 C C . GLU A 1 83 ? -31.053 5.436 -5.200 1.00 38.75 83 GLU A C 1
ATOM 649 O O . GLU A 1 83 ? -31.542 4.284 -5.299 1.00 38.75 83 GLU A O 1
#

Radius of gyration: 14.25 Å; chains: 1; bounding box: 46×20×32 Å

pLDDT: mean 79.21, std 18.52, range [34.0, 95.56]

Secondary structure (DSSP, 8-state):
-EEE-SGGGGGGHHHHHHHHHHHHHHHHTSSS--EEEEEEESSSEEEEEEEEEGGGPPPP-PPPTT--S--------------

Foldseek 3Di:
DEEEQAPVCPVCQVVVLVVVVVVLVVVVPDPDFDFDWYWYDDPDIGTPGDRHTSVPDDRDDRDHPDDDDDDDPDDDDPPDDDD